Protein AF-A0A8H4C684-F1 (afdb_monomer_lite)

Organism: Colletotrichum gloeosporioides (NCBI:txid474922)

Sequence (111 aa):
MGWVIFTAADCTALAGLWSYWFLGTNPGVWVACTLGVVFFLNCLAVKYFCEVEFNASIFKICLIFGFLLFTFVVVLGGNPKHDRIGFRYWRDPGAFNETYTTGTTGRFLSI

pLDDT: mean 77.37, std 12.17, range [53.81, 96.62]

InterPro domains:
  IPR004841 Amino acid permease/SLC12A domain [PF00324] (3-109)
  IPR050524 Amino-acid permease-like [PTHR43341] (2-110)

Secondary structure (DSSP, 8-state):
-HHHHHHHHHHHHHHHHHHHHSTTS-HHHHHHHHHHHHHHHHHS-HHHHHHHHHHHHHHHHHHHHHHHHHHHHIIIIISTT----TTHHIIIIISS--SSSSSHHHHHTT-

Foldseek 3Di:
DVVVVVLVVVLLVQLVVVCVVDPPDDSVVSSVVSVVVVVVLVVDDPVVNVVVVVVVVVVVVVVVVVVVVVVVCVCCQVPPVSDNPVCCACVVVHPQDQPDDDDPVSSVVSD

Structure (mmCIF, N/CA/C/O backbone):
data_AF-A0A8H4C684-F1
#
_entry.id   AF-A0A8H4C684-F1
#
loop_
_atom_site.group_PDB
_atom_site.id
_atom_site.type_symbol
_atom_site.label_atom_id
_atom_site.label_alt_id
_atom_site.label_comp_id
_atom_site.label_asym_id
_atom_site.label_entity_id
_atom_site.label_seq_id
_atom_site.pdbx_PDB_ins_code
_atom_site.Cartn_x
_atom_site.Cartn_y
_atom_site.Cartn_z
_atom_site.occupancy
_atom_site.B_iso_or_equiv
_atom_site.auth_seq_id
_atom_site.auth_comp_id
_atom_site.auth_asym_id
_atom_site.auth_atom_id
_atom_site.pdbx_PDB_model_num
ATOM 1 N N . MET A 1 1 ? 24.888 6.273 -4.450 1.00 58.91 1 MET A N 1
ATOM 2 C CA . MET A 1 1 ? 24.644 5.187 -3.472 1.00 58.91 1 MET A CA 1
ATOM 3 C C . MET A 1 1 ? 23.229 5.186 -2.892 1.00 58.91 1 MET A C 1
ATOM 5 O O . MET A 1 1 ? 22.679 4.103 -2.781 1.00 58.91 1 MET A O 1
ATOM 9 N N . GLY A 1 2 ? 22.601 6.333 -2.591 1.00 79.31 2 GLY A N 1
ATOM 10 C CA . GLY A 1 2 ? 21.252 6.365 -1.987 1.00 79.31 2 GLY A CA 1
ATOM 11 C C . GLY A 1 2 ? 20.149 5.629 -2.766 1.00 79.31 2 GLY A C 1
ATOM 12 O O . GLY A 1 2 ? 19.384 4.889 -2.165 1.00 79.31 2 GLY A O 1
ATOM 13 N N . TRP A 1 3 ? 20.113 5.745 -4.099 1.00 74.56 3 TRP A N 1
ATOM 14 C CA . TRP A 1 3 ? 19.083 5.107 -4.936 1.00 74.56 3 TRP A CA 1
ATOM 15 C C . TRP A 1 3 ? 18.994 3.584 -4.777 1.00 74.56 3 TRP A C 1
ATOM 17 O O . TRP A 1 3 ? 17.902 3.038 -4.760 1.00 74.56 3 TRP A O 1
ATOM 27 N N . VAL A 1 4 ? 20.127 2.903 -4.576 1.00 80.81 4 VAL A N 1
ATOM 28 C CA . VAL A 1 4 ? 20.160 1.442 -4.390 1.00 80.81 4 VAL A CA 1
ATOM 29 C C . VAL A 1 4 ? 19.522 1.037 -3.058 1.00 80.81 4 VAL A C 1
ATOM 31 O O . VAL A 1 4 ? 18.860 0.006 -2.980 1.00 80.81 4 VAL A O 1
ATOM 34 N N . ILE A 1 5 ? 19.683 1.864 -2.021 1.00 84.88 5 ILE A N 1
ATOM 35 C CA . ILE A 1 5 ? 19.100 1.622 -0.696 1.00 84.88 5 ILE A CA 1
ATOM 36 C C . ILE A 1 5 ? 17.574 1.744 -0.768 1.00 84.88 5 ILE A C 1
ATOM 38 O O . ILE A 1 5 ? 16.874 0.885 -0.236 1.00 84.88 5 ILE A O 1
ATOM 42 N N . PHE A 1 6 ? 17.063 2.760 -1.471 1.00 83.12 6 PHE A N 1
ATOM 43 C CA . PHE A 1 6 ? 15.622 2.927 -1.681 1.00 83.12 6 PHE A CA 1
ATOM 44 C C . PHE A 1 6 ? 15.024 1.756 -2.466 1.00 83.12 6 PHE A C 1
ATOM 46 O O . PHE A 1 6 ? 14.079 1.135 -1.989 1.00 83.12 6 PHE A O 1
ATOM 53 N N . THR A 1 7 ? 15.638 1.357 -3.586 1.00 84.38 7 THR A N 1
ATOM 54 C CA . THR A 1 7 ? 15.156 0.210 -4.373 1.00 84.38 7 THR A CA 1
ATOM 55 C C . THR A 1 7 ? 15.144 -1.090 -3.561 1.00 84.38 7 THR A C 1
ATOM 57 O O . THR A 1 7 ? 14.206 -1.880 -3.671 1.00 84.38 7 THR A O 1
ATOM 60 N N . ALA A 1 8 ? 16.157 -1.324 -2.720 1.00 85.25 8 ALA A N 1
ATOM 61 C CA . ALA A 1 8 ? 16.207 -2.501 -1.852 1.00 85.25 8 ALA A CA 1
ATOM 62 C C . ALA A 1 8 ? 15.116 -2.478 -0.763 1.00 85.25 8 ALA A C 1
ATOM 64 O O . ALA A 1 8 ? 14.504 -3.513 -0.475 1.00 85.25 8 ALA A O 1
ATOM 65 N N . ALA A 1 9 ? 14.843 -1.304 -0.185 1.00 88.44 9 ALA A N 1
ATOM 66 C CA . ALA A 1 9 ? 13.763 -1.120 0.780 1.00 88.44 9 ALA A CA 1
ATOM 67 C C . ALA A 1 9 ? 12.389 -1.382 0.139 1.00 88.44 9 ALA A C 1
ATOM 69 O O . ALA A 1 9 ? 11.599 -2.152 0.690 1.00 88.44 9 ALA A O 1
ATOM 70 N N . ASP A 1 10 ? 12.145 -0.841 -1.058 1.00 86.56 10 ASP A N 1
ATOM 71 C CA . ASP A 1 10 ? 10.896 -1.044 -1.801 1.00 86.56 10 ASP A CA 1
ATOM 72 C C . ASP A 1 10 ? 10.675 -2.524 -2.161 1.00 86.56 10 ASP A C 1
ATOM 74 O O . ASP A 1 10 ? 9.581 -3.060 -1.970 1.00 86.56 10 ASP A O 1
ATOM 78 N N . CYS A 1 11 ? 11.721 -3.230 -2.609 1.00 87.94 11 CYS A N 1
ATOM 79 C CA . CYS A 1 11 ? 11.634 -4.663 -2.916 1.00 87.94 11 CYS A CA 1
ATOM 80 C C . CYS A 1 11 ? 11.293 -5.503 -1.676 1.00 87.94 11 CYS A C 1
ATOM 82 O O . CYS A 1 11 ? 10.514 -6.455 -1.769 1.00 87.94 11 CYS A O 1
ATOM 84 N N . THR A 1 12 ? 11.846 -5.140 -0.516 1.00 88.94 12 THR A N 1
ATOM 85 C CA . THR A 1 12 ? 11.587 -5.833 0.756 1.00 88.94 12 THR A CA 1
ATOM 86 C C . THR A 1 12 ? 10.155 -5.591 1.234 1.00 88.94 12 THR A C 1
ATOM 88 O O . THR A 1 12 ? 9.469 -6.533 1.634 1.00 88.94 12 THR A O 1
ATOM 91 N N . ALA A 1 13 ? 9.674 -4.347 1.137 1.00 88.44 13 ALA A N 1
ATOM 92 C CA . ALA A 1 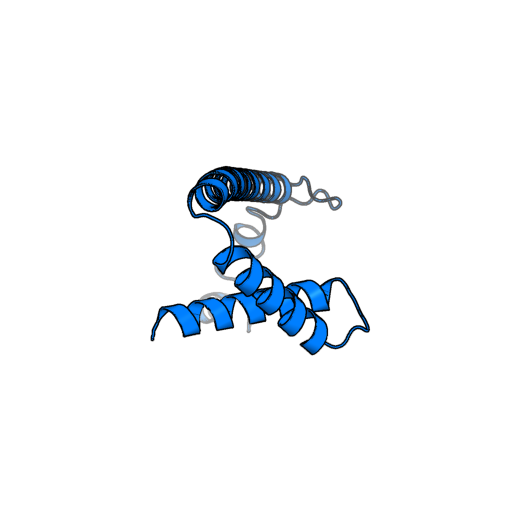13 ? 8.300 -3.990 1.479 1.00 88.44 13 ALA A CA 1
ATOM 93 C C . ALA A 1 13 ? 7.284 -4.737 0.600 1.00 88.44 13 ALA A C 1
ATOM 95 O O . ALA A 1 13 ? 6.313 -5.298 1.114 1.00 88.44 13 ALA A O 1
ATOM 96 N N . LEU A 1 14 ? 7.540 -4.816 -0.712 1.00 87.88 14 LEU A N 1
ATOM 97 C CA . LEU A 1 14 ? 6.719 -5.603 -1.629 1.00 87.88 14 LEU A CA 1
ATOM 98 C C . LEU A 1 14 ? 6.740 -7.085 -1.243 1.00 87.88 14 LEU A C 1
ATOM 100 O O . LEU A 1 14 ? 5.675 -7.660 -1.043 1.00 87.88 14 LEU A O 1
ATOM 104 N N . ALA A 1 15 ? 7.910 -7.705 -1.076 1.00 87.38 15 ALA A N 1
ATOM 105 C CA . ALA A 1 15 ? 7.998 -9.126 -0.725 1.00 87.38 15 ALA A CA 1
ATOM 106 C C . ALA A 1 15 ? 7.222 -9.475 0.562 1.00 87.38 15 ALA A C 1
ATOM 108 O O . ALA A 1 15 ? 6.556 -10.511 0.612 1.00 87.38 15 ALA A O 1
ATOM 109 N N . GLY A 1 16 ? 7.237 -8.588 1.564 1.00 87.25 16 GLY A N 1
ATOM 110 C CA . GLY A 1 16 ? 6.421 -8.725 2.773 1.00 87.25 16 GLY A CA 1
ATOM 111 C C . GLY A 1 16 ? 4.915 -8.682 2.493 1.00 87.25 16 GLY A C 1
ATOM 112 O O . GLY A 1 16 ? 4.175 -9.533 2.987 1.00 87.25 16 GLY A O 1
ATOM 113 N N . LEU A 1 17 ? 4.461 -7.747 1.650 1.00 88.31 17 LEU A N 1
ATOM 114 C CA . LEU A 1 17 ? 3.058 -7.658 1.233 1.00 88.31 17 LEU A CA 1
ATOM 115 C C . LEU A 1 17 ? 2.603 -8.924 0.491 1.00 88.31 17 LEU A C 1
ATOM 117 O O . LEU A 1 17 ? 1.546 -9.470 0.797 1.00 88.31 17 LEU A O 1
ATOM 121 N N . TRP A 1 18 ? 3.400 -9.422 -0.457 1.00 87.00 18 TRP A N 1
ATOM 122 C CA . TRP A 1 18 ? 3.066 -10.634 -1.215 1.00 87.00 18 TRP A CA 1
ATOM 123 C C . TRP A 1 18 ? 3.056 -11.878 -0.324 1.00 87.00 18 TRP A C 1
ATOM 125 O O . TRP A 1 18 ? 2.160 -12.712 -0.446 1.00 87.00 18 TRP A O 1
ATOM 135 N N . SER A 1 19 ? 3.990 -11.974 0.624 1.00 85.62 19 SER A N 1
ATOM 136 C CA . SER A 1 19 ? 4.021 -13.073 1.593 1.00 85.62 19 SER A CA 1
ATOM 137 C C . SER A 1 19 ? 2.819 -13.078 2.541 1.00 85.62 19 SER A C 1
ATOM 139 O O . SER A 1 19 ? 2.478 -14.142 3.055 1.00 85.62 19 SER A O 1
ATOM 141 N N . TYR A 1 20 ? 2.184 -11.926 2.787 1.00 83.56 20 TYR A N 1
ATOM 142 C CA . TYR A 1 20 ? 0.951 -11.853 3.574 1.00 83.56 20 TYR A CA 1
ATOM 143 C C . TYR A 1 20 ? -0.246 -12.457 2.821 1.00 83.56 20 TYR A C 1
ATOM 145 O O . TYR A 1 20 ? -1.053 -13.164 3.419 1.00 83.56 20 TYR A O 1
ATOM 153 N N . TRP A 1 21 ? -0.350 -12.212 1.511 1.00 84.19 21 TRP A N 1
ATOM 154 C CA . TRP A 1 21 ? -1.467 -12.698 0.690 1.00 84.19 21 TRP A CA 1
ATOM 155 C C . TRP A 1 21 ? -1.284 -14.140 0.194 1.00 84.19 21 TRP A C 1
ATOM 157 O O . TRP A 1 21 ? -2.263 -14.878 0.091 1.00 84.19 21 TRP A O 1
ATOM 167 N N . PHE A 1 22 ? -0.050 -14.563 -0.092 1.00 81.56 22 PHE A N 1
ATOM 168 C CA . PHE A 1 22 ? 0.259 -15.893 -0.626 1.00 81.56 22 PHE A CA 1
ATOM 169 C C . PHE A 1 22 ? 0.993 -16.751 0.409 1.00 81.56 22 PHE A C 1
ATOM 171 O O . PHE A 1 22 ? 2.222 -16.865 0.414 1.00 81.56 22 PHE A O 1
ATOM 178 N N . LEU A 1 23 ? 0.210 -17.386 1.282 1.00 76.25 23 LEU A N 1
ATOM 179 C CA . LEU A 1 23 ? 0.697 -18.307 2.309 1.00 76.25 23 LEU A CA 1
ATOM 180 C C . LEU A 1 23 ? 1.317 -19.560 1.658 1.00 76.25 23 LEU A C 1
ATOM 182 O O . LEU A 1 23 ? 0.649 -20.277 0.919 1.00 76.25 23 LEU A O 1
ATOM 186 N N . GLY A 1 24 ? 2.597 -19.829 1.942 1.00 76.06 24 GLY A N 1
ATOM 187 C CA . GLY A 1 24 ? 3.295 -21.059 1.529 1.00 76.06 24 GLY A CA 1
ATOM 188 C C . GLY A 1 24 ? 4.318 -20.915 0.395 1.00 76.06 24 GLY A C 1
ATOM 189 O O . GLY A 1 24 ? 4.969 -21.896 0.046 1.00 76.06 24 GLY A O 1
ATOM 190 N N . THR A 1 25 ? 4.511 -19.717 -0.165 1.00 74.88 25 THR A N 1
ATOM 191 C CA . THR A 1 25 ? 5.568 -19.461 -1.166 1.00 74.88 25 THR A CA 1
ATOM 192 C C . THR A 1 25 ? 6.826 -18.892 -0.505 1.00 74.88 25 THR A C 1
ATOM 194 O O . THR A 1 25 ? 6.734 -18.067 0.401 1.00 74.88 25 THR A O 1
ATOM 197 N N . ASN A 1 26 ? 8.013 -19.314 -0.958 1.00 79.31 26 ASN A N 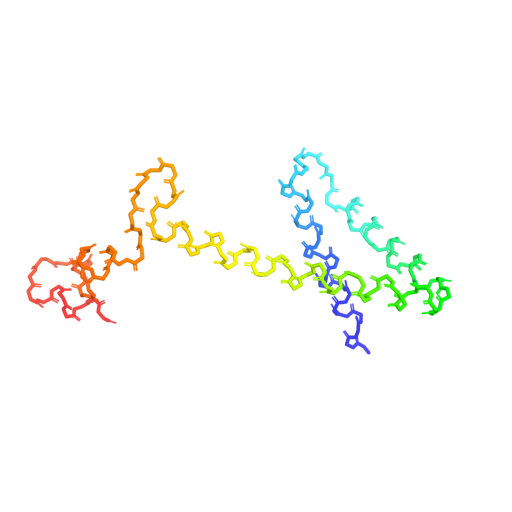1
ATOM 198 C CA . ASN A 1 26 ? 9.286 -18.807 -0.441 1.00 79.31 26 ASN A CA 1
ATOM 199 C C . ASN A 1 26 ? 9.418 -17.293 -0.735 1.00 79.31 26 ASN A C 1
ATOM 201 O O . ASN A 1 26 ? 9.359 -16.910 -1.908 1.00 79.31 26 ASN A O 1
ATOM 205 N N . PRO A 1 27 ? 9.651 -16.439 0.281 1.00 76.50 27 PRO A N 1
ATOM 206 C CA . PRO A 1 27 ? 9.812 -14.993 0.101 1.00 76.50 27 PRO A CA 1
ATOM 207 C C . PRO A 1 27 ? 10.880 -14.599 -0.930 1.00 76.50 27 PRO A C 1
ATOM 209 O O . PRO A 1 27 ? 10.742 -13.576 -1.599 1.00 76.50 27 PRO A O 1
ATOM 212 N N . GLY A 1 28 ? 11.914 -15.426 -1.115 1.00 79.81 28 GLY A N 1
ATOM 213 C CA . GLY A 1 28 ? 12.969 -15.193 -2.103 1.00 79.81 28 GLY A CA 1
ATOM 214 C C . GLY A 1 28 ? 12.469 -15.163 -3.551 1.00 79.81 28 GLY A C 1
ATOM 215 O O . GLY A 1 28 ? 13.030 -14.441 -4.372 1.00 79.81 28 GLY A O 1
ATOM 216 N N . VAL A 1 29 ? 11.380 -15.875 -3.863 1.00 84.94 29 VAL A N 1
ATOM 217 C CA . VAL A 1 29 ? 10.765 -15.855 -5.203 1.00 84.94 29 VAL A CA 1
ATOM 218 C C . VAL A 1 29 ? 10.166 -14.480 -5.494 1.00 84.94 29 VAL A C 1
ATOM 220 O O . VAL A 1 29 ? 10.350 -13.941 -6.584 1.00 84.94 29 VAL A O 1
ATOM 223 N N . TRP A 1 30 ? 9.511 -13.875 -4.501 1.00 86.00 30 TRP A N 1
ATOM 224 C CA . TRP A 1 30 ? 8.922 -12.545 -4.635 1.00 86.00 30 TRP A CA 1
ATOM 225 C C . TRP A 1 30 ? 9.986 -11.458 -4.782 1.00 86.00 30 TRP A C 1
ATOM 227 O O . TRP A 1 30 ? 9.812 -10.562 -5.602 1.00 86.00 30 TRP A O 1
ATOM 237 N N . VAL A 1 31 ? 11.112 -11.576 -4.068 1.00 86.06 31 VAL A N 1
ATOM 238 C CA . VAL A 1 31 ? 12.260 -10.660 -4.212 1.00 86.06 31 VAL A CA 1
ATOM 239 C C . VAL A 1 31 ? 12.900 -10.774 -5.600 1.00 86.06 31 VAL A C 1
ATOM 241 O O . VAL A 1 31 ? 13.186 -9.762 -6.236 1.00 86.06 31 VAL A O 1
ATOM 244 N N . ALA A 1 32 ? 13.108 -11.994 -6.103 1.00 87.06 32 ALA A N 1
ATOM 245 C CA . ALA A 1 32 ? 13.665 -12.197 -7.441 1.00 87.06 32 ALA A CA 1
ATOM 246 C C . ALA A 1 32 ? 12.731 -11.651 -8.535 1.00 87.06 32 ALA A C 1
ATOM 248 O O . ALA A 1 32 ? 13.189 -11.034 -9.498 1.00 87.06 32 ALA A O 1
ATOM 249 N N . CYS A 1 33 ? 11.419 -11.835 -8.366 1.00 87.12 33 CYS A N 1
ATOM 250 C CA . CYS A 1 33 ? 10.413 -11.329 -9.292 1.00 87.12 33 CYS A CA 1
ATOM 251 C C . CYS A 1 33 ? 10.383 -9.792 -9.323 1.00 87.12 33 CYS A C 1
ATOM 253 O O . CYS A 1 33 ? 10.450 -9.205 -10.404 1.00 87.12 33 CYS A O 1
ATOM 255 N N . THR A 1 34 ? 10.349 -9.127 -8.162 1.00 87.00 34 THR A N 1
ATOM 256 C CA . THR A 1 34 ? 10.331 -7.655 -8.095 1.00 87.00 34 THR A CA 1
ATOM 257 C C . THR A 1 34 ? 11.606 -7.041 -8.663 1.00 87.00 34 THR A C 1
ATOM 259 O O . THR A 1 34 ? 11.523 -6.083 -9.434 1.00 87.00 34 THR A O 1
ATOM 262 N N . LEU A 1 35 ? 12.774 -7.629 -8.390 1.00 86.69 35 LEU A N 1
ATOM 263 C CA . LEU A 1 35 ? 14.036 -7.179 -8.978 1.00 86.69 35 LEU A CA 1
ATOM 264 C C . LEU A 1 35 ? 14.060 -7.364 -10.505 1.00 86.69 35 LEU A C 1
ATOM 266 O O . LEU A 1 35 ? 14.533 -6.483 -11.224 1.00 86.69 35 LEU A O 1
ATOM 270 N N . GLY A 1 36 ? 13.507 -8.473 -11.007 1.00 88.06 36 GLY A N 1
ATOM 271 C CA . GLY A 1 36 ? 13.372 -8.730 -12.442 1.00 88.06 36 GLY A CA 1
ATOM 272 C C . GLY A 1 36 ? 12.501 -7.691 -13.154 1.00 88.06 36 GLY A C 1
ATOM 273 O O . GLY A 1 36 ? 12.871 -7.204 -14.222 1.00 88.06 36 GLY A O 1
ATOM 274 N N . VAL A 1 37 ? 11.386 -7.288 -12.540 1.00 84.94 37 VAL A N 1
ATOM 275 C CA . VAL A 1 37 ? 10.516 -6.224 -13.072 1.00 84.94 37 VAL A CA 1
ATOM 276 C C . VAL A 1 37 ? 11.244 -4.880 -13.102 1.00 84.94 37 VAL A C 1
ATOM 278 O O . VAL A 1 37 ? 11.198 -4.187 -14.117 1.00 84.94 37 VAL A O 1
ATOM 281 N N . VAL A 1 38 ? 11.961 -4.525 -12.030 1.00 83.56 38 VAL A N 1
ATOM 282 C CA . VAL A 1 38 ? 12.759 -3.287 -11.980 1.00 83.56 38 VAL A CA 1
ATOM 283 C C . VAL A 1 38 ? 13.831 -3.289 -13.068 1.00 83.56 38 VAL A C 1
ATOM 285 O O . VAL A 1 38 ? 14.006 -2.284 -13.756 1.00 83.56 38 VAL A O 1
ATOM 288 N N . PHE A 1 39 ? 14.519 -4.411 -13.272 1.00 85.31 39 PHE A N 1
ATOM 289 C CA . PHE A 1 39 ? 15.514 -4.547 -14.334 1.00 85.31 39 PHE A CA 1
ATOM 290 C C . PHE A 1 39 ? 14.894 -4.363 -15.726 1.00 85.31 39 PHE A C 1
ATOM 292 O O . PHE A 1 39 ? 15.409 -3.589 -16.529 1.00 85.31 39 PHE A O 1
ATOM 299 N N . PHE A 1 40 ? 13.748 -4.997 -15.989 1.00 83.56 40 PHE A N 1
ATOM 300 C CA . PHE A 1 40 ? 13.055 -4.874 -17.272 1.00 83.56 40 PHE A CA 1
ATOM 301 C C . PHE A 1 40 ? 12.581 -3.440 -17.546 1.00 83.56 40 PHE A C 1
ATOM 303 O O . PHE A 1 40 ? 12.757 -2.931 -18.652 1.00 83.56 40 PHE A O 1
ATOM 310 N N . LEU A 1 41 ? 12.047 -2.756 -16.530 1.00 76.94 41 LEU A N 1
ATOM 311 C CA . LEU A 1 41 ? 11.644 -1.351 -16.634 1.00 76.94 41 LEU A CA 1
ATOM 312 C C . LEU A 1 41 ? 12.830 -0.425 -16.939 1.00 76.94 41 LEU A C 1
ATOM 314 O O . LEU A 1 41 ? 12.668 0.513 -17.714 1.00 76.94 41 LEU A O 1
ATOM 318 N N . ASN A 1 42 ? 14.023 -0.710 -16.403 1.00 79.56 42 ASN A N 1
ATOM 319 C CA . ASN A 1 42 ? 15.239 0.050 -16.721 1.00 79.56 42 ASN A CA 1
ATOM 320 C C . ASN A 1 42 ? 15.702 -0.131 -18.180 1.00 79.56 42 ASN A C 1
ATOM 322 O O . ASN A 1 42 ? 16.396 0.736 -18.707 1.00 79.56 42 ASN A O 1
ATOM 326 N N . CYS A 1 43 ? 15.330 -1.231 -18.844 1.00 78.69 43 CYS A N 1
ATOM 327 C CA . CYS A 1 43 ? 15.657 -1.467 -20.254 1.00 78.69 43 CYS A CA 1
ATOM 328 C C . CYS A 1 43 ? 14.667 -0.817 -21.235 1.00 78.69 43 CYS A C 1
ATOM 330 O O . CYS A 1 43 ? 14.972 -0.715 -22.425 1.00 78.69 43 CYS A O 1
ATOM 332 N N . LEU A 1 44 ? 13.483 -0.397 -20.780 1.00 76.75 44 LEU A N 1
ATOM 333 C CA . LEU A 1 44 ? 12.474 0.216 -21.642 1.00 76.75 44 LEU A CA 1
ATOM 334 C C . LEU A 1 44 ? 12.809 1.681 -21.949 1.00 76.75 44 LEU A C 1
ATOM 336 O O . LEU A 1 44 ? 13.332 2.421 -21.119 1.00 76.75 44 LEU A O 1
ATOM 340 N N . ALA A 1 45 ? 12.480 2.116 -23.168 1.00 66.44 45 ALA A N 1
ATOM 341 C CA . ALA A 1 45 ? 12.709 3.488 -23.603 1.00 66.44 45 ALA A CA 1
ATOM 342 C C . ALA A 1 45 ? 11.960 4.494 -22.706 1.00 66.44 45 ALA A C 1
ATOM 344 O O . ALA A 1 45 ? 10.759 4.347 -22.462 1.00 66.44 45 ALA A O 1
ATOM 345 N N . VAL A 1 46 ? 12.664 5.560 -22.298 1.00 70.69 46 VAL A N 1
ATOM 346 C CA . VAL A 1 46 ? 12.224 6.606 -21.344 1.00 70.69 46 VAL A CA 1
ATOM 347 C C . VAL A 1 46 ? 10.826 7.176 -21.618 1.00 70.69 46 VAL A C 1
ATOM 349 O O . VAL A 1 46 ? 10.117 7.583 -20.702 1.00 70.69 46 VAL A O 1
ATOM 352 N N . LYS A 1 47 ? 10.397 7.170 -22.883 1.00 73.38 47 LYS A N 1
ATOM 353 C CA . LYS A 1 47 ? 9.095 7.691 -23.299 1.00 73.38 47 LYS A CA 1
ATOM 354 C C . LYS A 1 47 ? 7.924 6.884 -22.728 1.00 73.38 47 LYS A C 1
ATOM 356 O O . LYS A 1 47 ? 6.983 7.479 -22.217 1.00 73.38 47 LYS A O 1
ATOM 361 N N . TYR A 1 48 ? 7.992 5.553 -22.779 1.00 76.19 48 TYR A N 1
ATOM 362 C CA . TYR A 1 48 ? 6.921 4.694 -22.258 1.00 76.19 48 TYR A CA 1
ATOM 363 C C . TYR A 1 48 ? 6.902 4.668 -20.731 1.00 76.19 48 TYR A C 1
ATOM 365 O O . TYR A 1 48 ? 5.836 4.588 -20.127 1.00 76.19 48 TYR A O 1
ATOM 373 N N . PHE A 1 49 ? 8.077 4.785 -20.108 1.00 78.69 49 PHE A N 1
ATOM 374 C CA . PHE A 1 49 ? 8.194 4.872 -18.657 1.00 78.69 49 PHE A CA 1
ATOM 375 C C . PHE A 1 49 ? 7.417 6.079 -18.104 1.00 78.69 49 PHE A C 1
ATOM 377 O O . PHE A 1 49 ? 6.640 5.930 -17.165 1.00 78.69 49 PHE A O 1
ATOM 384 N N . CYS A 1 50 ? 7.534 7.239 -18.759 1.00 73.31 50 CYS A N 1
ATOM 385 C CA . CYS A 1 50 ? 6.874 8.476 -18.338 1.00 73.31 50 CYS A CA 1
ATOM 386 C C . CYS A 1 50 ? 5.330 8.391 -18.377 1.00 73.31 50 CYS A C 1
ATOM 388 O O . CYS A 1 50 ? 4.660 8.825 -17.439 1.00 73.31 50 CYS A O 1
ATOM 390 N N . GLU A 1 51 ? 4.746 7.787 -19.422 1.00 85.88 51 GLU A N 1
ATOM 391 C CA . GLU A 1 51 ? 3.284 7.620 -19.531 1.00 85.88 51 GLU A CA 1
ATOM 392 C C . GLU A 1 51 ? 2.725 6.671 -18.458 1.00 85.88 51 GLU A C 1
ATOM 394 O O . GLU A 1 51 ? 1.701 6.958 -17.829 1.00 85.88 51 GLU A O 1
ATOM 399 N N . VAL A 1 52 ? 3.413 5.550 -18.214 1.00 84.88 52 VAL A N 1
ATOM 400 C CA . VAL A 1 52 ? 3.002 4.566 -17.202 1.00 84.88 52 VAL A CA 1
ATOM 401 C C . VAL A 1 52 ? 3.112 5.152 -15.798 1.00 84.88 52 VAL A C 1
ATOM 403 O O . VAL A 1 52 ? 2.206 4.972 -14.981 1.00 84.88 52 VAL A O 1
ATOM 406 N N . GLU A 1 53 ? 4.189 5.880 -15.513 1.00 82.94 53 GLU A N 1
ATOM 407 C CA . GLU A 1 53 ? 4.419 6.484 -14.203 1.00 82.94 53 GLU A CA 1
ATOM 408 C C . GLU A 1 53 ? 3.384 7.569 -13.876 1.00 82.94 53 GLU A C 1
ATOM 410 O O . GLU A 1 53 ? 2.897 7.646 -12.741 1.00 82.94 53 GLU A O 1
ATOM 415 N N . PHE A 1 54 ? 2.971 8.351 -14.878 1.00 86.06 54 PHE A N 1
ATOM 416 C CA . PHE A 1 54 ? 1.901 9.331 -14.719 1.00 86.06 54 PHE A CA 1
ATOM 417 C C . PHE A 1 54 ? 0.573 8.661 -14.341 1.00 86.06 54 PHE A C 1
ATOM 419 O O . PHE A 1 54 ? -0.055 9.033 -13.344 1.00 86.06 54 PHE A O 1
ATOM 426 N N . ASN A 1 55 ? 0.179 7.616 -15.074 1.00 90.00 55 ASN A N 1
ATOM 427 C CA . ASN A 1 55 ? -1.059 6.892 -14.789 1.00 90.00 55 ASN A CA 1
ATOM 428 C C . ASN A 1 55 ? -1.014 6.177 -13.422 1.00 90.00 55 ASN A C 1
ATOM 430 O O . ASN A 1 55 ? -1.982 6.216 -12.658 1.00 90.00 55 ASN A O 1
ATOM 434 N N . ALA A 1 56 ? 0.130 5.584 -13.064 1.00 88.12 56 ALA A N 1
ATOM 435 C CA . ALA A 1 56 ? 0.332 4.957 -11.758 1.00 88.12 56 ALA A CA 1
ATOM 436 C C . ALA A 1 56 ? 0.248 5.971 -10.604 1.00 88.12 56 ALA A C 1
ATOM 438 O O . ALA A 1 56 ? -0.274 5.656 -9.531 1.00 88.12 56 ALA A O 1
ATOM 439 N N . SER A 1 57 ? 0.724 7.198 -10.814 1.00 89.81 57 SER A N 1
ATOM 440 C CA . SER A 1 57 ? 0.665 8.265 -9.810 1.00 89.81 57 SER A CA 1
ATOM 441 C C . SER A 1 57 ? -0.763 8.760 -9.576 1.00 89.81 57 SER A C 1
ATOM 443 O O . SER A 1 57 ? -1.166 8.933 -8.424 1.00 89.81 57 SER A O 1
ATOM 445 N N . ILE A 1 58 ? -1.570 8.893 -10.634 1.00 94.31 58 ILE A N 1
ATOM 4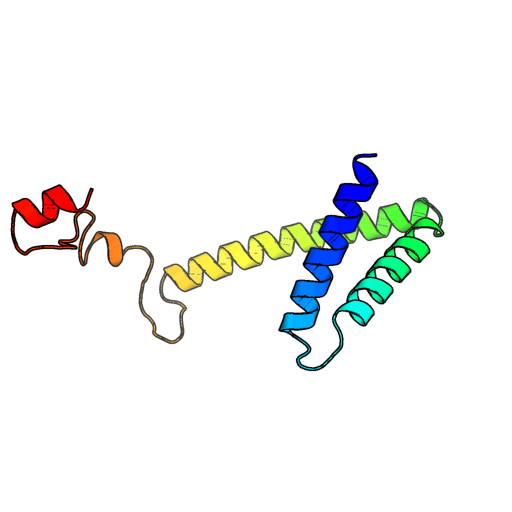46 C CA . ILE A 1 58 ? -3.001 9.221 -10.505 1.00 94.31 58 ILE A CA 1
ATOM 447 C C . ILE A 1 58 ? -3.738 8.132 -9.715 1.00 94.31 58 ILE A C 1
ATOM 449 O O . ILE A 1 58 ? -4.516 8.441 -8.808 1.00 94.31 58 ILE A O 1
ATOM 453 N N . PHE A 1 59 ? -3.456 6.859 -10.000 1.00 94.31 59 PHE A N 1
ATOM 454 C CA . PHE A 1 59 ? -4.056 5.738 -9.276 1.00 94.31 59 PHE A CA 1
ATOM 455 C C . PHE A 1 59 ? -3.721 5.762 -7.775 1.00 94.31 59 PHE A C 1
ATOM 457 O O . PHE A 1 59 ? -4.614 5.575 -6.948 1.00 94.31 59 PHE A O 1
ATOM 464 N N . LYS A 1 60 ? -2.471 6.075 -7.403 1.00 91.25 60 LYS A N 1
ATOM 465 C CA . LYS A 1 60 ? -2.071 6.235 -5.991 1.00 91.25 60 LYS A CA 1
ATOM 466 C C . LYS A 1 60 ? -2.884 7.321 -5.285 1.00 91.25 60 LYS A C 1
ATOM 468 O O . LYS A 1 60 ? -3.362 7.096 -4.176 1.00 91.25 60 LYS A O 1
ATOM 473 N N . ILE A 1 61 ? -3.072 8.475 -5.926 1.00 95.44 61 ILE A N 1
ATOM 474 C CA . ILE A 1 61 ? -3.861 9.578 -5.358 1.00 95.44 61 ILE A CA 1
ATOM 475 C C . ILE A 1 61 ? -5.317 9.137 -5.162 1.00 95.44 61 ILE A C 1
ATOM 477 O O . ILE A 1 61 ? -5.879 9.331 -4.084 1.00 95.44 61 ILE A O 1
ATOM 481 N N . CYS A 1 62 ? -5.909 8.484 -6.164 1.00 95.75 62 CYS A N 1
ATOM 482 C CA . CYS A 1 62 ? -7.269 7.951 -6.078 1.00 95.75 62 CYS A CA 1
ATOM 483 C C . CYS A 1 62 ? -7.426 6.945 -4.921 1.00 95.75 62 CYS A C 1
ATOM 485 O O . CYS A 1 62 ? -8.387 7.039 -4.154 1.00 95.75 62 CYS A O 1
ATOM 487 N N . LEU A 1 63 ? -6.455 6.043 -4.732 1.00 94.06 63 LEU A N 1
ATOM 488 C CA . LEU A 1 63 ? -6.444 5.097 -3.613 1.00 94.06 63 LEU A CA 1
ATOM 489 C C . LEU A 1 63 ? -6.402 5.799 -2.253 1.00 94.06 63 LEU A C 1
ATOM 491 O O . LEU A 1 63 ? -7.146 5.407 -1.357 1.00 94.06 63 LEU A O 1
ATOM 495 N N . ILE A 1 64 ? -5.579 6.839 -2.092 1.00 95.81 64 ILE A N 1
ATOM 496 C CA . ILE A 1 64 ? -5.500 7.595 -0.832 1.00 95.81 64 ILE A CA 1
ATOM 497 C C . ILE A 1 64 ? -6.853 8.239 -0.511 1.00 95.81 64 ILE A C 1
ATOM 499 O O . ILE A 1 64 ? -7.334 8.115 0.615 1.00 95.81 64 ILE A O 1
ATOM 503 N N . PHE A 1 65 ? -7.507 8.862 -1.497 1.00 96.62 65 PHE A N 1
ATOM 504 C CA . PHE A 1 65 ? -8.852 9.414 -1.311 1.00 96.62 65 PHE A CA 1
ATOM 505 C C . PHE A 1 65 ? -9.880 8.332 -0.954 1.00 96.62 65 PHE A C 1
ATOM 507 O O . P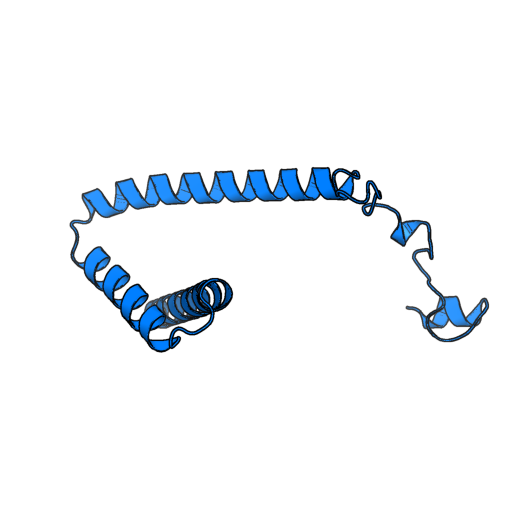HE A 1 65 ? -10.683 8.532 -0.042 1.00 96.62 65 PHE A O 1
ATOM 514 N N . GLY A 1 66 ? -9.829 7.172 -1.613 1.00 93.88 66 GLY A N 1
ATOM 515 C CA . GLY A 1 66 ? -10.689 6.032 -1.292 1.00 93.88 66 GLY A CA 1
ATOM 516 C C . GLY A 1 66 ? -10.493 5.528 0.141 1.00 93.88 66 GLY A C 1
ATOM 517 O O . GLY A 1 66 ? -11.470 5.356 0.870 1.00 93.88 66 GLY A O 1
ATOM 518 N N . PHE A 1 67 ? -9.243 5.362 0.582 1.00 93.88 67 PHE A N 1
ATOM 519 C CA . PHE A 1 67 ? -8.911 4.957 1.953 1.00 93.88 67 PHE A CA 1
ATOM 520 C C . PHE A 1 67 ? -9.336 5.993 2.997 1.00 93.88 67 PHE A C 1
ATOM 522 O O . PHE A 1 67 ? -9.818 5.621 4.072 1.00 93.88 67 PHE A O 1
ATOM 529 N N . LEU A 1 68 ? -9.198 7.285 2.688 1.00 93.50 68 LEU A N 1
ATOM 530 C CA . LEU A 1 68 ? -9.641 8.367 3.563 1.00 93.50 68 LEU A CA 1
ATOM 531 C C . LEU A 1 68 ? -11.163 8.314 3.764 1.00 93.50 68 LEU A C 1
ATOM 533 O O . LEU A 1 68 ? -11.637 8.314 4.901 1.00 93.50 68 LEU A O 1
ATOM 537 N N . LEU A 1 69 ? -11.924 8.210 2.670 1.00 92.94 69 LEU A N 1
ATOM 538 C CA . LEU A 1 69 ? -13.384 8.107 2.717 1.00 92.94 69 LEU A CA 1
ATOM 539 C C . LEU A 1 69 ? -13.843 6.825 3.412 1.00 92.94 69 LEU A C 1
ATOM 541 O O . LEU A 1 69 ? -14.745 6.875 4.245 1.00 92.94 69 LEU A O 1
ATOM 545 N N . PHE A 1 70 ? -13.200 5.692 3.126 1.00 89.38 70 PHE A N 1
ATOM 546 C CA . PHE A 1 70 ? -13.482 4.428 3.802 1.00 89.38 70 PHE A CA 1
ATOM 547 C C . PHE A 1 70 ? -13.299 4.558 5.317 1.00 89.38 70 PHE A C 1
ATOM 549 O O . PHE A 1 70 ? -14.204 4.224 6.081 1.00 89.38 70 PHE A O 1
ATOM 556 N N . THR A 1 71 ? -12.169 5.115 5.757 1.00 86.38 71 THR A N 1
ATOM 557 C CA . THR A 1 71 ? -11.893 5.337 7.183 1.00 86.38 71 THR A CA 1
ATOM 558 C C . THR A 1 71 ? -12.937 6.264 7.801 1.00 86.38 71 THR A C 1
ATOM 560 O O . THR A 1 71 ? -13.459 5.970 8.873 1.00 86.38 71 THR A O 1
ATOM 563 N N . PHE A 1 72 ? -13.311 7.342 7.110 1.00 87.38 72 PHE A N 1
ATOM 564 C CA . PHE A 1 72 ? -14.340 8.271 7.570 1.00 87.38 72 PHE A CA 1
ATOM 565 C C . PHE A 1 72 ? -15.707 7.592 7.757 1.00 87.38 72 PHE A C 1
ATOM 567 O O . PHE A 1 72 ? -16.337 7.737 8.807 1.00 87.38 72 PHE A O 1
ATOM 574 N N . VAL A 1 73 ? -16.141 6.789 6.782 1.00 85.81 73 VAL A N 1
ATOM 575 C CA . VAL A 1 73 ? -17.397 6.026 6.856 1.00 85.81 73 VAL A CA 1
ATOM 576 C C . VAL A 1 73 ? -17.358 5.007 7.997 1.00 85.81 73 VAL A C 1
ATOM 578 O O . VAL A 1 73 ? -18.318 4.904 8.764 1.00 85.81 73 VAL A O 1
ATOM 581 N N . VAL A 1 74 ? -16.244 4.291 8.167 1.00 84.12 74 VAL A N 1
ATOM 582 C CA . VAL A 1 74 ? -16.054 3.338 9.272 1.00 84.12 74 VAL A CA 1
ATOM 583 C C . VAL A 1 74 ? -16.132 4.048 10.627 1.00 84.12 74 VAL A C 1
ATOM 585 O O . VAL A 1 74 ? -16.810 3.564 11.534 1.00 84.12 74 VAL A O 1
ATOM 588 N N . VAL A 1 75 ? -15.515 5.224 10.752 1.00 79.44 75 VAL A N 1
ATOM 589 C CA . VAL A 1 75 ? -15.510 6.030 11.980 1.00 79.44 75 VAL A CA 1
ATOM 590 C C . VAL A 1 75 ? -16.907 6.533 12.366 1.00 79.44 75 VAL A C 1
ATOM 592 O O . VAL A 1 75 ? -17.240 6.574 13.556 1.00 79.44 75 VAL A O 1
ATOM 595 N N . LEU A 1 76 ? -17.744 6.849 11.375 1.00 76.94 76 LEU A N 1
ATOM 596 C CA . LEU A 1 76 ? -19.136 7.278 11.554 1.00 76.94 76 LEU A CA 1
ATOM 597 C C . LEU A 1 76 ? -20.136 6.130 11.790 1.00 76.94 76 LEU A C 1
ATOM 599 O O . LEU A 1 76 ? -21.328 6.395 11.975 1.00 76.94 76 LEU A O 1
ATOM 603 N N . GLY A 1 77 ? -19.674 4.876 11.844 1.00 71.50 77 GLY A N 1
ATOM 604 C CA . GLY A 1 77 ? -20.515 3.711 12.142 1.00 71.50 77 GLY A CA 1
ATOM 605 C C . GLY A 1 77 ? -20.943 2.891 10.922 1.00 71.50 77 GLY A C 1
ATOM 606 O O . GLY A 1 77 ? -21.895 2.120 11.017 1.00 71.50 77 GLY A O 1
ATOM 607 N N . GLY A 1 78 ? -20.243 3.018 9.790 1.00 73.06 78 GLY A N 1
ATOM 608 C CA . GLY A 1 78 ? -20.391 2.138 8.621 1.00 73.06 78 GLY A CA 1
ATOM 609 C C . GLY A 1 78 ? -19.724 0.761 8.766 1.00 73.06 78 GLY A C 1
ATOM 610 O O . GLY A 1 78 ? -19.682 -0.007 7.810 1.00 73.06 78 GLY A O 1
ATOM 611 N N . ASN A 1 79 ? -19.176 0.440 9.942 1.00 71.38 79 ASN A N 1
ATOM 612 C CA . ASN A 1 79 ? -18.673 -0.896 10.273 1.00 71.38 79 ASN A CA 1
ATOM 613 C C . ASN A 1 79 ? -19.863 -1.875 10.421 1.00 71.38 79 ASN A C 1
ATOM 615 O O . ASN A 1 79 ? -20.878 -1.466 10.975 1.00 71.38 79 ASN A O 1
ATOM 619 N N . PRO A 1 80 ? -19.769 -3.158 10.017 1.00 65.88 80 PRO A N 1
ATOM 620 C CA . PRO A 1 80 ? -20.809 -4.177 10.239 1.00 65.88 80 PRO A CA 1
ATOM 621 C C . PRO A 1 80 ? -21.302 -4.329 11.691 1.00 65.88 80 PRO A C 1
ATOM 623 O O . PRO A 1 80 ? -22.391 -4.847 11.916 1.00 65.88 80 PRO A O 1
ATOM 626 N N . LYS A 1 81 ? -20.541 -3.861 12.689 1.00 65.69 81 LYS A N 1
ATOM 627 C CA . LYS A 1 81 ? -20.999 -3.772 14.091 1.00 65.69 81 LYS A CA 1
ATOM 628 C C . LYS A 1 81 ? -21.846 -2.523 14.404 1.00 65.69 81 LYS A C 1
ATOM 630 O O . LYS A 1 81 ? -22.257 -2.360 15.546 1.00 65.69 81 LYS A O 1
ATOM 635 N N . HIS A 1 82 ? -22.069 -1.647 13.420 1.00 63.31 82 HIS A N 1
ATOM 636 C CA . HIS A 1 82 ? -22.787 -0.366 13.494 1.00 63.31 82 HIS A CA 1
ATOM 637 C C . HIS A 1 82 ? -22.412 0.521 14.695 1.00 63.31 82 HIS A C 1
ATOM 639 O O . HIS A 1 82 ? -23.218 1.317 15.172 1.00 63.31 82 HIS A O 1
ATOM 645 N N . ASP A 1 83 ? -21.174 0.409 15.183 1.00 61.53 83 ASP A N 1
ATOM 646 C CA . ASP A 1 83 ? -20.699 1.164 16.342 1.00 61.53 83 ASP A CA 1
ATOM 647 C C . ASP A 1 83 ? -19.867 2.374 15.898 1.00 61.53 83 ASP A C 1
ATOM 649 O O . ASP A 1 83 ? -18.990 2.272 15.034 1.00 61.53 83 ASP A O 1
ATOM 653 N N . ARG A 1 84 ? -20.155 3.540 16.482 1.00 64.12 84 ARG A N 1
ATOM 654 C CA . ARG A 1 84 ? -19.492 4.810 16.157 1.00 64.12 84 ARG A CA 1
ATOM 655 C C . ARG A 1 84 ? -18.212 4.943 16.974 1.00 64.12 84 ARG A C 1
ATOM 657 O O . ARG A 1 84 ? -18.232 5.415 18.108 1.00 64.12 84 ARG A O 1
ATOM 664 N N . ILE A 1 85 ? -17.088 4.559 16.381 1.00 67.56 85 ILE A N 1
ATOM 665 C CA . ILE A 1 85 ? -15.776 4.562 17.047 1.00 67.56 85 ILE A CA 1
ATOM 666 C C . ILE A 1 85 ? -15.160 5.963 17.222 1.00 67.56 85 ILE A C 1
ATOM 668 O O . ILE A 1 85 ? -14.391 6.161 18.159 1.00 67.56 85 ILE A O 1
ATOM 672 N N . GLY A 1 86 ? -15.513 6.953 16.390 1.00 63.88 86 GLY A N 1
ATOM 673 C CA . GLY A 1 86 ? -14.795 8.242 16.325 1.00 63.88 86 GLY A CA 1
ATOM 674 C C . GLY A 1 86 ? -14.778 9.099 17.588 1.00 63.88 86 GLY A C 1
ATOM 675 O O . GLY A 1 86 ? -13.834 9.851 17.799 1.00 63.88 86 GLY A O 1
ATOM 676 N N . PHE A 1 87 ? -15.791 8.970 18.445 1.00 61.47 87 PHE A N 1
ATOM 677 C CA . PHE A 1 87 ? -15.921 9.776 19.667 1.00 61.47 87 PHE A CA 1
ATOM 678 C C . PHE A 1 87 ? -16.226 8.942 20.911 1.00 61.47 87 PHE A C 1
ATOM 680 O O . PHE A 1 87 ? -16.498 9.496 21.974 1.00 61.47 87 PHE A O 1
ATOM 687 N N . ARG A 1 88 ? -16.177 7.608 20.801 1.00 63.50 88 ARG A N 1
ATOM 688 C CA . ARG A 1 88 ? -16.506 6.728 21.923 1.00 63.50 88 ARG A CA 1
ATOM 689 C C . ARG A 1 88 ? -15.455 6.820 23.021 1.00 63.50 88 ARG A C 1
ATOM 691 O O . ARG A 1 88 ? -15.811 7.153 24.137 1.00 63.50 88 ARG A O 1
ATOM 698 N N . TYR A 1 89 ? -14.174 6.669 22.694 1.00 61.84 89 TYR A N 1
ATOM 699 C CA . TYR A 1 89 ? -13.096 6.683 23.693 1.00 61.84 89 TYR A CA 1
ATOM 700 C C . TYR A 1 89 ? -12.843 8.053 24.339 1.00 61.84 89 TYR A C 1
ATOM 702 O O . TYR A 1 89 ? -12.338 8.118 25.454 1.00 61.84 89 TYR A O 1
ATOM 710 N N . TRP A 1 90 ? -13.252 9.143 23.683 1.00 61.06 90 TRP A N 1
ATOM 711 C CA . TRP A 1 90 ? -13.239 10.483 24.281 1.00 61.06 90 TRP A CA 1
ATOM 712 C C . TRP A 1 90 ? -14.347 10.683 25.323 1.00 61.06 90 TRP A C 1
ATOM 714 O O . TRP A 1 90 ? -14.192 11.524 26.207 1.00 61.06 90 TRP A O 1
ATOM 724 N N . ARG A 1 91 ? -15.450 9.926 25.234 1.00 60.44 91 ARG A N 1
ATOM 725 C CA . ARG A 1 91 ? -16.609 10.045 26.132 1.00 60.44 91 ARG A CA 1
ATOM 726 C C . ARG A 1 91 ? -16.685 8.930 27.180 1.00 60.44 91 ARG A C 1
ATOM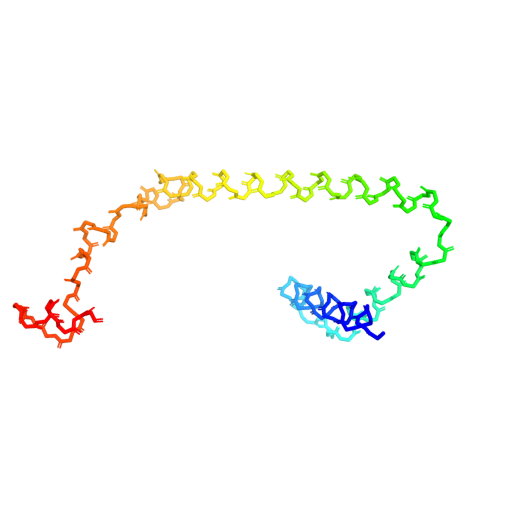 728 O O . ARG A 1 91 ? -17.016 9.217 28.319 1.00 60.44 91 ARG A O 1
ATOM 735 N N . ASP A 1 92 ? -16.340 7.702 26.804 1.00 57.03 92 ASP A N 1
ATOM 736 C CA . ASP A 1 92 ? -16.350 6.491 27.630 1.00 57.03 92 ASP A CA 1
ATOM 737 C C . ASP A 1 92 ? -15.141 5.611 27.249 1.00 57.03 92 ASP A C 1
ATOM 739 O O . ASP A 1 92 ? -15.125 5.057 26.142 1.00 57.03 92 ASP A O 1
ATOM 743 N N . PRO A 1 93 ? -14.111 5.461 28.107 1.00 56.81 93 PRO A N 1
ATOM 744 C CA . PRO A 1 93 ? -14.048 5.814 29.535 1.00 56.81 93 PRO A CA 1
ATOM 745 C C . PRO A 1 93 ? -13.569 7.252 29.850 1.00 56.81 93 PRO A C 1
ATOM 747 O O . PRO A 1 93 ? -13.418 7.601 31.018 1.00 56.81 93 PRO A O 1
ATOM 750 N N . GLY A 1 94 ? -13.360 8.099 28.834 1.00 61.53 94 GLY A N 1
ATOM 751 C CA . GLY A 1 94 ? -12.909 9.489 28.986 1.00 61.53 94 GLY A CA 1
ATOM 752 C C . GLY A 1 94 ? -11.393 9.663 28.819 1.00 61.53 94 GLY A C 1
ATOM 753 O O . GLY A 1 94 ? -10.635 8.699 28.869 1.00 61.53 94 GLY A O 1
ATOM 754 N N . ALA A 1 95 ? -10.940 10.908 28.615 1.00 60.59 95 ALA A N 1
ATOM 755 C CA . ALA A 1 95 ? -9.529 11.242 28.355 1.00 60.59 95 ALA A CA 1
ATOM 756 C C . ALA A 1 95 ? -8.562 10.899 29.513 1.00 60.59 95 ALA A C 1
ATOM 758 O O . ALA A 1 95 ? -7.362 10.787 29.288 1.00 60.59 95 ALA A O 1
ATOM 759 N N . PHE A 1 96 ? -9.083 10.702 30.730 1.00 58.22 96 PHE A N 1
ATOM 760 C CA . PHE A 1 96 ? -8.339 10.291 31.926 1.00 58.22 96 PHE A CA 1
ATOM 761 C C . PHE A 1 96 ? -8.905 8.973 32.458 1.00 58.22 96 PHE A C 1
ATOM 763 O O . PHE A 1 96 ? -9.670 8.953 33.424 1.00 58.22 96 PHE A O 1
ATOM 770 N N . ASN A 1 97 ? -8.597 7.879 31.766 1.00 60.28 97 ASN A N 1
ATOM 771 C CA . ASN A 1 97 ? -9.055 6.551 32.152 1.00 60.28 97 ASN A CA 1
ATOM 772 C C . ASN A 1 97 ? -8.218 6.003 33.317 1.00 60.28 97 ASN A C 1
ATOM 774 O O . ASN A 1 97 ? -6.995 6.008 33.258 1.00 60.28 97 ASN A O 1
ATOM 778 N N . GLU A 1 98 ? -8.871 5.491 34.357 1.00 58.84 98 GLU A N 1
ATOM 779 C CA . GLU A 1 98 ? -8.233 4.919 35.546 1.00 58.84 98 GLU A CA 1
ATOM 780 C C . GLU A 1 98 ? -7.534 3.588 35.195 1.00 58.84 98 GLU A C 1
ATOM 782 O O . GLU A 1 98 ? -8.134 2.519 35.259 1.00 58.84 98 GLU A O 1
ATOM 787 N N . THR A 1 99 ? -6.262 3.640 34.781 1.00 57.78 99 THR A N 1
ATOM 788 C CA . THR A 1 99 ? -5.530 2.449 34.298 1.00 57.78 99 THR A CA 1
ATOM 789 C C . THR A 1 99 ? -5.085 1.507 35.425 1.00 57.78 99 THR A C 1
ATOM 791 O O . THR A 1 99 ? -5.011 0.299 35.215 1.00 57.78 99 THR A O 1
ATOM 794 N N . TYR A 1 100 ? -4.785 2.035 36.621 1.00 58.16 100 TYR A N 1
ATOM 795 C CA . TYR A 1 100 ? -4.092 1.272 37.677 1.00 58.16 100 TYR A CA 1
ATOM 796 C C . TYR A 1 100 ? -4.788 1.245 39.049 1.00 58.16 100 TYR A C 1
ATOM 798 O O . TYR A 1 100 ? -4.510 0.355 39.848 1.00 58.16 100 TYR A O 1
ATOM 806 N N . THR A 1 101 ? -5.674 2.195 39.361 1.00 53.81 101 THR A N 1
ATOM 807 C CA . THR A 1 101 ? -6.399 2.249 40.645 1.00 53.81 101 THR A CA 1
ATOM 808 C C . THR A 1 101 ? -7.695 3.037 40.490 1.00 53.81 101 THR A C 1
ATOM 810 O O . THR A 1 101 ? -7.763 3.913 39.632 1.00 53.81 101 THR A O 1
ATOM 813 N N . THR A 1 102 ? -8.715 2.747 41.299 1.00 56.50 102 THR A N 1
ATOM 814 C CA . THR A 1 102 ? -10.001 3.456 41.245 1.00 56.50 102 THR A CA 1
ATOM 815 C C . THR A 1 102 ? -9.984 4.756 42.052 1.00 56.50 102 THR A C 1
ATOM 817 O O . THR A 1 102 ? -9.556 4.757 43.209 1.00 56.50 102 THR A O 1
ATOM 820 N N . GLY A 1 103 ? -10.502 5.847 41.482 1.00 67.25 103 GLY A N 1
ATOM 821 C CA . GLY A 1 103 ? -10.675 7.148 42.145 1.00 67.25 103 GLY A CA 1
ATOM 822 C C . GLY A 1 103 ? -9.779 8.279 41.618 1.00 67.25 103 GLY A C 1
ATOM 823 O O . GLY A 1 103 ? -9.076 8.148 40.617 1.00 67.25 103 GLY A O 1
ATOM 824 N N . THR A 1 104 ? -9.785 9.423 42.313 1.00 64.25 104 THR A N 1
ATOM 825 C CA . THR A 1 104 ? -9.112 10.670 41.887 1.00 64.25 104 THR A CA 1
ATOM 826 C C . THR A 1 104 ? -7.609 10.495 41.633 1.00 64.25 104 THR A C 1
ATOM 828 O O . THR A 1 104 ? -7.061 11.112 40.724 1.00 64.25 104 THR A O 1
ATOM 831 N N . THR A 1 105 ? -6.945 9.613 42.387 1.00 60.84 105 THR A N 1
ATOM 832 C CA . THR A 1 105 ? -5.522 9.276 42.208 1.00 60.84 105 THR A CA 1
ATOM 833 C C . THR A 1 105 ? -5.271 8.447 40.942 1.00 60.84 105 THR A C 1
ATOM 835 O O . THR A 1 105 ? -4.244 8.624 40.292 1.00 60.84 105 THR A O 1
ATOM 838 N N . GLY A 1 106 ? -6.216 7.591 40.542 1.00 61.31 106 GLY A N 1
ATOM 839 C CA . GLY A 1 106 ? -6.120 6.769 39.332 1.00 61.31 106 GLY A CA 1
ATOM 840 C C . GLY A 1 106 ? -6.227 7.562 38.037 1.00 61.31 106 GLY A C 1
ATOM 841 O O . GLY A 1 106 ? -5.549 7.236 37.068 1.00 61.31 106 GLY A O 1
ATOM 842 N N . ARG A 1 107 ? -7.012 8.647 38.048 1.00 62.75 107 ARG A N 1
ATOM 843 C CA . ARG A 1 107 ? -7.122 9.601 36.929 1.00 62.75 107 ARG A CA 1
ATOM 844 C C . ARG A 1 107 ? -5.902 10.507 36.783 1.00 62.75 107 ARG A C 1
ATOM 846 O O . ARG A 1 107 ? -5.675 11.050 35.711 1.00 62.75 107 ARG A O 1
ATOM 853 N N . PHE A 1 108 ? -5.139 10.706 37.857 1.00 63.91 108 PHE A N 1
ATOM 854 C CA . PHE A 1 108 ? -3.908 11.498 37.816 1.00 63.91 108 PHE A CA 1
ATOM 855 C C . PHE A 1 108 ? -2.711 10.666 37.344 1.00 63.91 108 PHE A C 1
ATOM 857 O O . PHE A 1 108 ? -1.870 11.169 36.616 1.00 63.91 108 PHE A O 1
ATOM 864 N N . LEU A 1 109 ? -2.654 9.384 37.721 1.00 61.69 109 LEU A N 1
ATOM 865 C CA . LEU A 1 109 ? -1.584 8.460 37.324 1.00 61.69 109 LEU A CA 1
ATOM 866 C C . LEU A 1 109 ? -1.742 7.913 35.889 1.00 61.69 109 LEU A C 1
ATOM 868 O O . LEU A 1 109 ? -0.912 7.134 35.431 1.00 61.69 109 LEU A O 1
ATOM 872 N N . SER A 1 110 ? -2.838 8.251 35.204 1.00 58.03 110 SER A N 1
ATOM 873 C CA . SER A 1 110 ? -3.119 7.821 33.831 1.00 58.03 110 SER A CA 1
ATOM 874 C C . SER A 1 110 ? -2.567 8.760 32.752 1.00 58.03 110 SER A C 1
ATOM 876 O O . SER A 1 11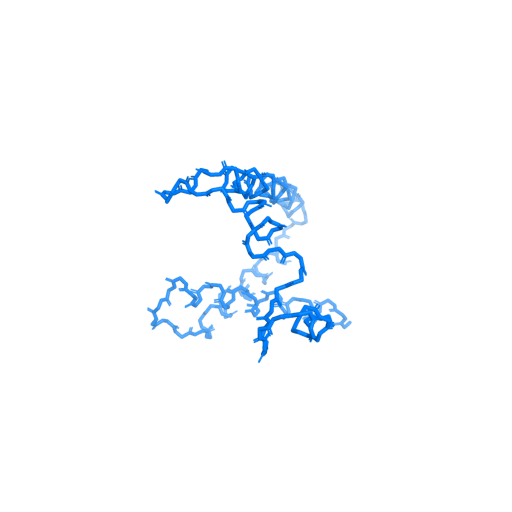0 ? -2.853 8.536 31.575 1.00 58.03 110 SER A O 1
ATOM 878 N N . ILE A 1 111 ? -1.844 9.818 33.141 1.00 55.41 111 ILE A N 1
ATOM 879 C CA . ILE A 1 111 ? -1.086 10.707 32.246 1.00 55.41 111 ILE A CA 1
ATOM 880 C C . ILE A 1 111 ? 0.403 10.374 32.314 1.00 55.41 111 ILE A C 1
ATOM 882 O O . ILE A 1 111 ? 1.069 10.526 31.268 1.00 55.41 111 ILE A O 1
#

Radius of gyration: 23.15 Å; chains: 1; bounding box: 47×33×66 Å